Protein AF-A0A0B7ATM5-F1 (afdb_monomer_lite)

InterPro domains:
  IPR013087 Zinc finger C2H2-type [PF13912] (23-45)
  IPR013087 Zinc finger C2H2-type [PS00028] (25-45)
  IPR013087 Zinc finger C2H2-type [PS50157] (1-22)
  IPR013087 Zinc finger C2H2-type [PS50157] (23-50)
  IPR013087 Zinc finger C2H2-type [SM00355] (23-45)
  IPR036236 Zinc finger C2H2 superfamily [SSF57667] (4-50)

Radius of gyration: 13.34 Å; chains: 1; bounding box: 26×35×31 Å

Foldseek 3Di:
DDDPPVPLVVQLVVCVVVVCQVDADPPPRDGHSDPVVSVVVVCVVVVDDD

pLDDT: mean 71.07, std 14.48, range [43.69, 89.75]

Structure (mmCIF, N/CA/C/O backbone):
data_AF-A0A0B7ATM5-F1
#
_entry.id   AF-A0A0B7ATM5-F1
#
loop_
_atom_site.group_PDB
_atom_site.id
_atom_site.type_symbol
_atom_site.label_atom_id
_atom_site.label_alt_id
_atom_site.label_comp_id
_atom_site.label_asym_id
_atom_site.label_entity_id
_atom_site.label_seq_id
_atom_site.pdbx_PDB_ins_code
_atom_site.Cartn_x
_atom_site.Cartn_y
_atom_site.Cartn_z
_atom_site.occupancy
_atom_site.B_iso_or_equiv
_atom_site.auth_seq_id
_atom_site.auth_comp_id
_atom_site.auth_asym_id
_atom_site.auth_atom_id
_atom_site.pdbx_PDB_model_num
ATOM 1 N N . GLY A 1 1 ? 5.084 -31.079 -18.498 1.00 43.69 1 GLY A N 1
ATOM 2 C CA . GLY A 1 1 ? 6.154 -30.567 -17.621 1.00 43.69 1 GLY A CA 1
ATOM 3 C C . GLY A 1 1 ? 5.755 -29.207 -17.099 1.00 43.69 1 GLY A C 1
ATOM 4 O O . GLY A 1 1 ? 5.364 -28.364 -17.892 1.00 43.69 1 GLY A O 1
ATOM 5 N N . ALA A 1 2 ? 5.772 -29.037 -15.779 1.00 4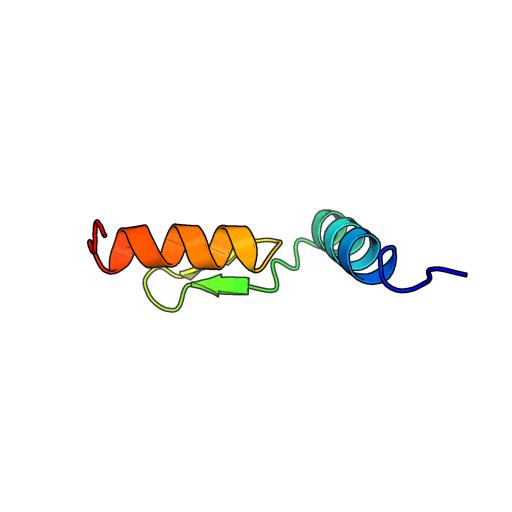4.75 2 ALA A N 1
ATOM 6 C CA . ALA A 1 2 ? 5.333 -27.847 -15.058 1.00 44.75 2 ALA A CA 1
ATOM 7 C C . ALA A 1 2 ? 6.012 -26.557 -15.569 1.00 44.75 2 ALA A C 1
ATOM 9 O O . ALA A 1 2 ? 7.210 -26.359 -15.381 1.00 44.75 2 ALA A O 1
ATOM 10 N N . GLY A 1 3 ? 5.247 -25.689 -16.238 1.00 46.50 3 GLY A N 1
ATOM 11 C CA . GLY A 1 3 ? 5.744 -24.427 -16.807 1.00 46.50 3 GLY A CA 1
ATOM 12 C C . GLY A 1 3 ? 5.254 -23.160 -16.103 1.00 46.50 3 GLY A C 1
ATOM 13 O O . GLY A 1 3 ? 5.791 -22.090 -16.354 1.00 46.50 3 GLY A O 1
ATOM 14 N N . PHE A 1 4 ? 4.275 -23.260 -15.202 1.00 52.09 4 PHE A N 1
ATOM 15 C CA . PHE A 1 4 ? 3.570 -22.088 -14.662 1.00 52.09 4 PHE A CA 1
ATOM 16 C C . PHE A 1 4 ? 4.220 -21.473 -13.412 1.00 52.09 4 PHE A C 1
ATOM 18 O O . PHE A 1 4 ? 3.837 -20.393 -12.980 1.00 52.09 4 PHE A O 1
ATOM 25 N N . ALA A 1 5 ? 5.239 -22.120 -12.838 1.00 53.72 5 ALA A N 1
ATOM 26 C CA . ALA A 1 5 ? 5.919 -21.616 -11.643 1.00 53.72 5 ALA A CA 1
ATOM 27 C C . ALA A 1 5 ? 7.056 -20.622 -11.950 1.00 53.72 5 ALA A C 1
ATOM 29 O O . ALA A 1 5 ? 7.514 -19.932 -11.046 1.00 53.72 5 ALA A O 1
ATOM 30 N N . ARG A 1 6 ? 7.520 -20.527 -13.206 1.00 55.19 6 ARG A N 1
ATOM 31 C CA . ARG A 1 6 ? 8.655 -19.659 -13.571 1.00 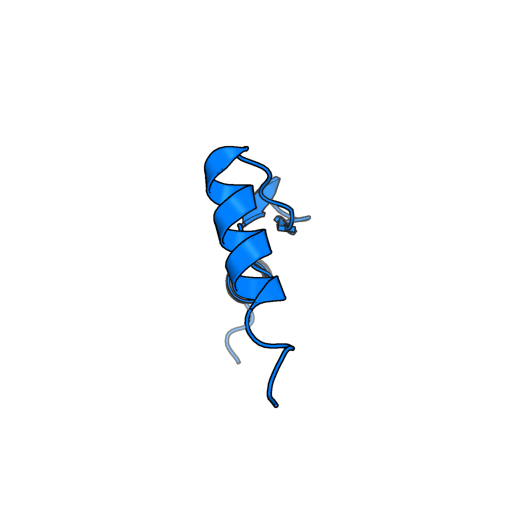55.19 6 ARG A CA 1
ATOM 32 C C . ARG A 1 6 ? 8.254 -18.243 -13.970 1.00 55.19 6 ARG A C 1
ATOM 34 O O . ARG A 1 6 ? 9.101 -17.366 -13.905 1.00 55.19 6 ARG A O 1
ATOM 41 N N . THR A 1 7 ? 7.001 -17.995 -14.342 1.00 60.16 7 THR A N 1
ATOM 42 C CA . THR A 1 7 ? 6.555 -16.663 -14.780 1.00 60.16 7 THR A CA 1
ATOM 43 C C . THR A 1 7 ? 6.411 -15.699 -13.611 1.00 60.16 7 THR A C 1
ATOM 45 O O . THR A 1 7 ? 7.015 -14.637 -13.655 1.00 60.16 7 THR A O 1
ATOM 48 N N . HIS A 1 8 ? 5.738 -16.096 -12.523 1.00 61.50 8 HIS A N 1
ATOM 49 C CA . HIS A 1 8 ? 5.590 -15.222 -11.348 1.00 61.50 8 HIS A CA 1
ATOM 50 C C . HIS A 1 8 ? 6.948 -14.851 -10.731 1.00 61.50 8 HIS A C 1
ATOM 52 O O . HIS A 1 8 ? 7.168 -13.708 -10.342 1.00 61.50 8 HIS A O 1
ATOM 58 N N . HIS A 1 9 ? 7.873 -15.815 -10.662 1.00 63.81 9 HIS A N 1
ATOM 59 C CA . HIS A 1 9 ? 9.198 -15.596 -10.094 1.00 63.81 9 HIS A CA 1
ATOM 60 C C . HIS A 1 9 ? 10.037 -14.705 -11.015 1.00 63.81 9 HIS A C 1
ATOM 62 O O . HIS A 1 9 ? 10.740 -13.820 -10.540 1.00 63.81 9 HIS A O 1
ATOM 68 N N . LEU A 1 10 ? 9.947 -14.908 -12.333 1.00 62.66 10 LEU A N 1
ATOM 69 C CA . LEU A 1 10 ? 10.695 -14.125 -13.312 1.00 62.66 10 LEU A CA 1
ATOM 70 C C . LEU A 1 10 ? 10.159 -12.693 -13.453 1.00 62.66 10 LEU A C 1
ATOM 72 O O . LEU A 1 10 ? 10.959 -11.775 -13.602 1.00 62.66 10 LEU A O 1
ATOM 76 N N . GLU A 1 11 ? 8.844 -12.483 -13.371 1.00 61.75 11 GLU A N 1
ATOM 77 C CA . GLU A 1 11 ? 8.250 -11.141 -13.332 1.00 61.75 11 GLU A CA 1
ATOM 78 C C . GLU A 1 11 ? 8.606 -10.413 -12.036 1.00 61.75 11 GLU A C 1
ATOM 80 O O . GLU A 1 11 ? 9.078 -9.281 -12.093 1.00 61.75 11 GLU A O 1
ATOM 85 N N . ALA A 1 12 ? 8.509 -11.077 -10.879 1.00 63.50 12 ALA A N 1
ATOM 86 C CA . ALA A 1 12 ? 8.970 -10.501 -9.616 1.00 63.50 12 ALA A CA 1
ATOM 87 C C . ALA A 1 12 ? 10.469 -10.150 -9.665 1.00 63.50 12 ALA A C 1
ATOM 89 O O . ALA A 1 12 ? 10.867 -9.066 -9.245 1.00 63.50 12 ALA A O 1
ATOM 90 N N . HIS A 1 13 ? 11.298 -11.029 -10.235 1.00 64.19 13 HIS A N 1
ATOM 91 C CA . HIS A 1 13 ? 12.730 -10.790 -10.411 1.00 64.19 13 HIS A CA 1
ATOM 92 C C . HIS A 1 13 ? 13.008 -9.602 -11.347 1.00 64.19 13 HIS A C 1
ATOM 94 O O . HIS A 1 13 ? 13.834 -8.748 -11.029 1.00 64.19 13 HIS A O 1
ATOM 100 N N . LYS A 1 14 ? 12.285 -9.479 -12.466 1.00 57.16 14 LYS A N 1
ATOM 101 C CA . LYS A 1 14 ? 12.399 -8.321 -13.367 1.00 57.16 14 LYS A CA 1
ATOM 102 C C . LYS A 1 14 ? 11.969 -7.012 -12.696 1.00 57.16 14 LYS A C 1
ATOM 104 O O . LYS A 1 14 ? 12.693 -6.026 -12.808 1.00 57.16 14 LYS A O 1
ATOM 109 N N . ASN A 1 15 ? 10.884 -7.030 -11.922 1.00 58.53 15 ASN A N 1
ATOM 110 C CA . ASN A 1 15 ? 10.392 -5.868 -11.175 1.00 58.53 15 ASN A CA 1
ATOM 111 C C . ASN A 1 15 ? 11.408 -5.345 -10.147 1.00 58.53 15 ASN A C 1
ATOM 113 O O . ASN A 1 15 ? 11.453 -4.145 -9.878 1.00 58.53 15 ASN A O 1
ATOM 117 N N . THR A 1 16 ? 12.253 -6.215 -9.576 1.00 57.28 16 THR A N 1
ATOM 118 C CA . THR A 1 16 ? 13.313 -5.766 -8.652 1.00 57.28 16 THR A CA 1
ATOM 119 C C . THR 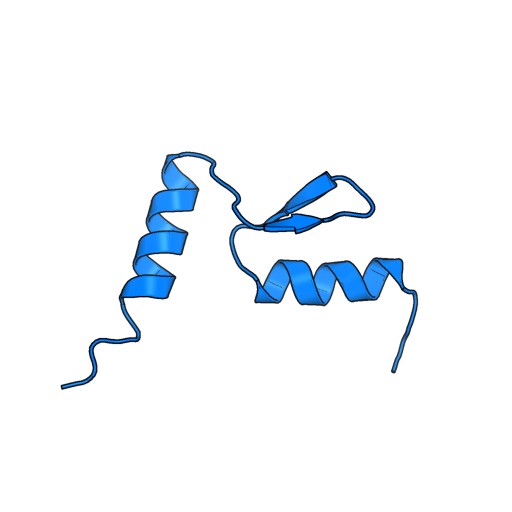A 1 16 ? 14.421 -4.970 -9.338 1.00 57.28 16 THR A C 1
ATOM 121 O O . THR A 1 16 ? 15.063 -4.153 -8.686 1.00 57.28 16 THR A O 1
ATOM 124 N N . HIS A 1 17 ? 14.613 -5.160 -10.647 1.00 55.41 17 HIS A N 1
ATOM 125 C CA . HIS A 1 17 ? 15.622 -4.448 -11.429 1.00 55.41 17 HIS A CA 1
ATOM 126 C C . HIS A 1 17 ? 15.115 -3.113 -11.988 1.00 55.41 17 HIS A C 1
ATOM 128 O O . HIS A 1 17 ? 15.904 -2.183 -12.136 1.00 55.41 17 HIS A O 1
ATOM 134 N N . THR A 1 18 ? 13.818 -3.007 -12.289 1.00 57.81 18 THR A N 1
ATOM 135 C CA . THR A 1 18 ? 13.204 -1.793 -12.855 1.00 57.81 18 THR A CA 1
ATOM 136 C C . THR A 1 18 ? 12.556 -0.890 -11.805 1.00 57.81 18 THR A C 1
ATOM 138 O O . THR A 1 18 ? 12.248 0.263 -12.094 1.00 57.81 18 THR A O 1
ATOM 141 N N . GLY A 1 19 ? 12.355 -1.380 -10.577 1.00 56.44 19 GLY A N 1
ATOM 142 C CA . GLY A 1 19 ? 11.595 -0.659 -9.553 1.00 56.44 19 GLY A CA 1
ATOM 143 C C . GLY A 1 19 ? 10.089 -0.635 -9.829 1.00 56.44 19 GLY A C 1
ATOM 144 O O . GLY A 1 19 ? 9.351 0.050 -9.120 1.00 56.44 19 GLY A O 1
ATOM 145 N N . GLU A 1 20 ? 9.618 -1.397 -10.820 1.00 60.41 20 GLU A N 1
ATOM 146 C CA . GLU A 1 20 ? 8.206 -1.541 -11.166 1.00 60.41 20 GLU A CA 1
ATOM 147 C C . GLU A 1 20 ? 7.506 -2.399 -10.107 1.00 60.41 20 GLU A C 1
ATOM 149 O O . GLU A 1 20 ? 7.197 -3.574 -10.282 1.00 60.41 20 GLU A O 1
ATOM 154 N N . LYS A 1 21 ? 7.265 -1.816 -8.937 1.00 66.75 21 LYS A N 1
ATOM 155 C CA . LYS A 1 21 ? 6.314 -2.364 -7.976 1.00 66.75 21 LYS A CA 1
ATOM 156 C C . LYS A 1 21 ? 4.922 -2.252 -8.608 1.00 66.75 21 LYS A C 1
ATOM 158 O O . LYS A 1 21 ? 4.331 -1.181 -8.624 1.00 66.75 21 LYS A O 1
ATOM 163 N N . GLN A 1 22 ? 4.423 -3.351 -9.168 1.00 73.75 22 GLN A N 1
ATOM 164 C CA . GLN A 1 22 ? 3.154 -3.377 -9.908 1.00 73.75 22 GLN A CA 1
ATOM 165 C C . GLN A 1 22 ? 1.923 -3.241 -8.999 1.00 73.75 22 GLN A C 1
ATOM 167 O O . GL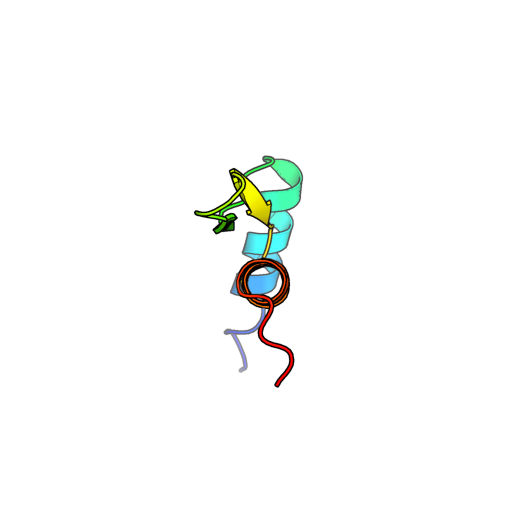N A 1 22 ? 0.856 -2.843 -9.455 1.00 73.75 22 GLN A O 1
ATOM 172 N N . TYR A 1 23 ? 2.055 -3.574 -7.713 1.00 81.25 23 TYR A N 1
ATOM 173 C CA . TYR A 1 23 ? 0.924 -3.668 -6.793 1.00 81.25 23 TYR A CA 1
ATOM 174 C C . TYR A 1 23 ? 0.910 -2.472 -5.843 1.00 81.25 23 TYR A C 1
ATOM 176 O O . TYR A 1 23 ? 1.642 -2.452 -4.853 1.00 81.25 23 TYR A O 1
ATOM 184 N N . ASN A 1 24 ? 0.088 -1.465 -6.136 1.00 84.19 24 ASN A N 1
ATOM 185 C CA . ASN A 1 24 ? -0.083 -0.291 -5.284 1.00 84.19 24 ASN A CA 1
ATOM 186 C C . ASN A 1 24 ? -1.223 -0.478 -4.273 1.00 84.19 24 ASN A C 1
ATOM 188 O O . ASN A 1 24 ? -2.263 -1.062 -4.564 1.00 84.19 24 ASN A O 1
ATOM 192 N N . CYS A 1 25 ? -1.031 0.060 -3.074 1.00 86.50 25 CYS A N 1
ATOM 193 C CA . CYS A 1 25 ? -2.078 0.212 -2.085 1.00 86.50 25 CYS A CA 1
ATOM 194 C C . CYS A 1 25 ? -2.878 1.481 -2.380 1.00 86.50 25 CYS A C 1
ATOM 196 O O . CYS A 1 25 ? -2.335 2.581 -2.375 1.00 86.50 25 CYS A O 1
ATOM 198 N N . ASP A 1 26 ? -4.178 1.315 -2.584 1.00 85.06 26 ASP A N 1
ATOM 199 C CA . ASP A 1 26 ? -5.171 2.383 -2.754 1.00 85.06 26 ASP A CA 1
ATOM 200 C C . ASP A 1 26 ? -5.372 3.277 -1.513 1.00 85.06 26 ASP A C 1
ATOM 202 O O . ASP A 1 26 ? -5.929 4.363 -1.639 1.00 85.06 26 ASP A O 1
ATOM 206 N N . VAL A 1 27 ? -4.892 2.862 -0.333 1.00 85.31 27 VAL A N 1
ATOM 207 C CA . VAL A 1 27 ? -5.087 3.597 0.933 1.00 85.31 27 VAL A CA 1
ATOM 208 C C . VAL A 1 27 ? -3.916 4.525 1.267 1.00 85.31 27 VAL A C 1
ATOM 210 O O . VAL A 1 27 ? -4.128 5.659 1.682 1.00 85.31 27 VAL A O 1
ATOM 213 N N . CYS A 1 28 ? -2.671 4.063 1.106 1.00 87.75 28 CYS A N 1
ATOM 214 C CA . CYS A 1 28 ? -1.479 4.827 1.506 1.00 87.75 28 CYS A CA 1
ATOM 215 C C . CYS A 1 28 ? -0.393 4.921 0.427 1.00 87.75 28 CYS A C 1
ATOM 217 O O . CYS A 1 28 ? 0.747 5.275 0.728 1.00 87.75 28 CYS A O 1
ATOM 219 N N . SER A 1 29 ? -0.713 4.569 -0.821 1.00 81.69 29 SER A N 1
ATOM 220 C CA . SER A 1 29 ? 0.214 4.593 -1.965 1.00 81.69 29 SER A CA 1
ATOM 221 C C . SER A 1 29 ? 1.465 3.714 -1.804 1.00 81.69 29 SER A C 1
ATOM 223 O O . SER A 1 29 ? 2.395 3.798 -2.607 1.00 81.69 29 SER A O 1
ATOM 225 N N . ALA A 1 30 ? 1.497 2.826 -0.803 1.00 84.56 30 ALA A N 1
ATOM 226 C CA . ALA A 1 30 ? 2.565 1.850 -0.634 1.00 84.56 30 ALA A CA 1
ATOM 227 C C . ALA A 1 30 ? 2.577 0.869 -1.808 1.00 84.56 30 ALA A C 1
ATOM 229 O O . ALA A 1 30 ? 1.542 0.331 -2.193 1.00 84.56 30 ALA A O 1
ATOM 230 N N . THR A 1 31 ? 3.751 0.620 -2.374 1.00 83.94 31 THR A N 1
ATOM 231 C CA . THR A 1 31 ? 3.896 -0.239 -3.552 1.00 83.94 31 THR A CA 1
ATOM 232 C C . THR A 1 31 ? 4.647 -1.524 -3.190 1.00 83.94 31 THR A C 1
ATOM 234 O O . THR A 1 31 ? 5.623 -1.504 -2.424 1.00 83.94 31 THR A O 1
ATOM 237 N N . PHE A 1 32 ? 4.198 -2.646 -3.749 1.00 84.44 32 PHE A N 1
ATOM 238 C CA . PHE A 1 32 ? 4.659 -4.002 -3.452 1.00 84.44 32 PHE A CA 1
ATOM 239 C C . PHE A 1 32 ? 5.051 -4.735 -4.739 1.00 84.44 32 PHE A C 1
ATOM 241 O O . PHE A 1 32 ? 4.513 -4.471 -5.815 1.00 84.44 32 PHE A O 1
ATOM 248 N N . ALA A 1 33 ? 6.011 -5.654 -4.620 1.00 80.38 33 ALA A N 1
ATOM 249 C CA . ALA A 1 33 ? 6.483 -6.469 -5.741 1.00 80.38 33 ALA A CA 1
ATOM 250 C C . ALA A 1 33 ? 5.563 -7.668 -6.032 1.00 80.38 33 ALA A C 1
ATOM 252 O O . ALA A 1 33 ? 5.613 -8.229 -7.122 1.00 80.38 33 ALA A O 1
ATOM 253 N N . ASP A 1 34 ? 4.714 -8.045 -5.075 1.00 81.12 34 ASP A N 1
ATOM 254 C CA . ASP A 1 34 ? 3.816 -9.186 -5.179 1.00 81.12 34 ASP A CA 1
ATOM 255 C C . ASP A 1 34 ? 2.451 -8.920 -4.528 1.00 81.12 34 ASP A C 1
ATOM 257 O O . ASP A 1 34 ? 2.304 -8.146 -3.574 1.00 81.12 34 ASP A O 1
ATOM 261 N N . HIS A 1 35 ? 1.448 -9.629 -5.041 1.00 82.25 35 HIS A N 1
ATOM 262 C CA . HIS A 1 35 ? 0.067 -9.535 -4.584 1.00 82.25 35 HIS A CA 1
ATOM 263 C C . HIS A 1 35 ? -0.130 -10.046 -3.145 1.00 82.25 35 HIS A C 1
ATOM 265 O O . HIS A 1 35 ? -0.983 -9.531 -2.423 1.00 82.25 35 HIS A O 1
ATOM 271 N N . SER A 1 36 ? 0.648 -11.035 -2.690 1.00 85.00 36 SER A N 1
ATOM 272 C CA . SER A 1 36 ? 0.510 -11.611 -1.342 1.00 85.00 36 SER A CA 1
ATOM 273 C C . SER A 1 36 ? 0.891 -10.602 -0.255 1.00 85.00 36 SER A C 1
ATOM 275 O O . SER A 1 36 ? 0.187 -10.469 0.750 1.00 85.00 36 SER A O 1
ATOM 277 N N . ASN A 1 37 ? 1.963 -9.842 -0.478 1.00 86.88 37 ASN A N 1
ATOM 278 C CA . ASN A 1 37 ? 2.393 -8.764 0.399 1.00 86.88 37 ASN A CA 1
ATOM 279 C C . ASN A 1 37 ? 1.427 -7.579 0.368 1.00 86.88 37 ASN A C 1
ATOM 281 O O . ASN A 1 37 ? 1.084 -7.090 1.446 1.00 86.88 37 ASN A O 1
ATOM 285 N N . LEU A 1 38 ? 0.919 -7.175 -0.808 1.00 88.25 38 LEU A N 1
ATOM 286 C CA . LEU A 1 38 ? -0.140 -6.161 -0.884 1.00 88.25 38 LEU A CA 1
ATOM 287 C C . LEU A 1 38 ? -1.373 -6.612 -0.092 1.00 88.25 38 LEU A C 1
ATOM 289 O O . LEU A 1 38 ? -1.880 -5.858 0.733 1.00 88.25 38 LEU A O 1
ATOM 293 N N . ARG A 1 39 ? -1.838 -7.851 -0.290 1.00 87.06 39 ARG A N 1
ATOM 294 C CA . ARG A 1 39 ? -3.018 -8.380 0.403 1.00 87.06 39 ARG A CA 1
ATOM 295 C C . ARG A 1 39 ? -2.847 -8.320 1.914 1.00 87.06 39 ARG A C 1
ATOM 297 O O . ARG A 1 39 ? -3.729 -7.787 2.571 1.00 87.06 39 ARG A O 1
ATOM 304 N N . ARG A 1 40 ? -1.720 -8.804 2.453 1.00 87.75 40 ARG A N 1
ATOM 305 C CA . ARG A 1 40 ? -1.410 -8.735 3.894 1.00 87.75 40 ARG A CA 1
ATOM 306 C C . ARG A 1 40 ? -1.352 -7.294 4.401 1.00 87.75 40 ARG A C 1
ATOM 308 O O . ARG A 1 40 ? -1.839 -7.012 5.489 1.00 87.75 40 ARG A O 1
ATOM 315 N N . HIS A 1 41 ? -0.783 -6.391 3.611 1.00 89.75 41 HIS A N 1
ATOM 316 C CA . HIS A 1 41 ? -0.745 -4.972 3.931 1.00 89.75 41 HIS A CA 1
ATOM 317 C C . HIS A 1 41 ? -2.144 -4.334 3.957 1.00 89.75 41 HIS A C 1
ATOM 319 O O . HIS A 1 41 ? -2.428 -3.532 4.835 1.00 89.75 41 HIS A O 1
ATOM 325 N N . LYS A 1 42 ? -3.067 -4.712 3.065 1.00 87.38 42 LYS A N 1
ATOM 326 C CA . LYS A 1 42 ? -4.439 -4.171 3.094 1.00 87.38 42 LYS A CA 1
ATOM 327 C C . LYS A 1 42 ? -5.179 -4.503 4.395 1.00 87.38 42 LYS A C 1
ATOM 329 O O . LYS A 1 42 ? -5.930 -3.667 4.882 1.00 87.38 42 LYS A O 1
ATOM 334 N N . ILE A 1 43 ? -4.897 -5.657 5.001 1.00 86.38 43 ILE A N 1
ATOM 335 C CA . ILE A 1 43 ? -5.478 -6.071 6.294 1.00 86.38 43 ILE A CA 1
ATOM 336 C C . ILE A 1 43 ? -5.057 -5.123 7.428 1.00 86.38 43 ILE A C 1
ATOM 338 O O . ILE A 1 43 ? -5.803 -4.912 8.378 1.00 86.38 43 ILE A O 1
ATOM 342 N N . THR A 1 44 ? -3.874 -4.500 7.334 1.00 87.88 44 THR A N 1
ATOM 343 C CA . THR A 1 44 ? -3.441 -3.526 8.347 1.00 87.88 44 THR A CA 1
ATOM 344 C C . THR A 1 44 ? -4.226 -2.219 8.274 1.00 87.88 44 THR A C 1
ATOM 346 O O . THR A 1 44 ? -4.290 -1.510 9.271 1.00 87.88 44 THR A O 1
ATOM 349 N N . HIS A 1 45 ? -4.818 -1.899 7.117 1.00 85.50 45 HIS A N 1
ATOM 350 C CA . HIS A 1 45 ? -5.658 -0.708 6.935 1.00 85.50 45 HIS A CA 1
ATOM 351 C C . HIS A 1 45 ? -7.093 -0.932 7.373 1.00 85.50 45 HIS A C 1
ATOM 353 O O . HIS A 1 45 ? -7.687 -0.046 7.976 1.00 85.50 45 HIS A O 1
ATOM 359 N N . THR A 1 46 ? -7.654 -2.105 7.077 1.00 80.44 46 THR A N 1
ATOM 360 C CA . THR A 1 46 ? -9.026 -2.414 7.491 1.00 80.44 46 THR A CA 1
ATOM 361 C C . THR A 1 46 ? -9.127 -2.612 9.000 1.00 80.44 46 THR A C 1
ATOM 363 O O . THR A 1 46 ? -10.223 -2.550 9.542 1.00 80.44 46 THR A O 1
ATOM 366 N N . GLY A 1 47 ? -8.004 -2.831 9.700 1.00 70.81 47 GLY A N 1
ATOM 367 C CA . GLY A 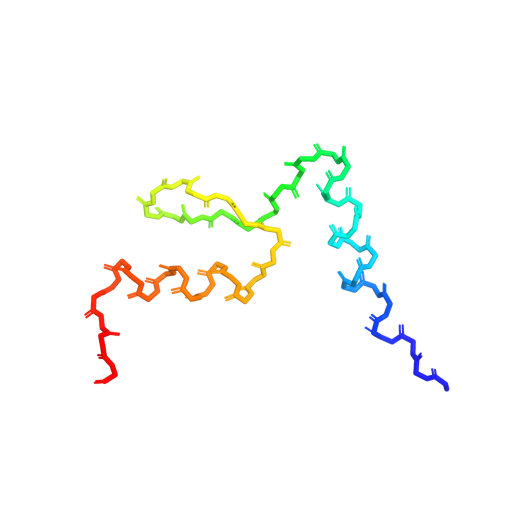1 47 ? -7.999 -3.056 11.148 1.00 70.81 47 GLY A CA 1
ATOM 368 C C . GLY A 1 47 ? -8.741 -4.331 11.558 1.00 70.81 47 GLY A C 1
ATOM 369 O O . GLY A 1 47 ? -8.848 -4.625 12.748 1.00 70.81 47 GLY A O 1
ATOM 370 N N . GLU A 1 48 ? -9.218 -5.103 10.580 1.00 56.28 48 GLU A N 1
ATOM 371 C CA . GLU A 1 48 ? -9.886 -6.375 10.771 1.00 56.28 48 GLU A CA 1
ATOM 372 C C . GLU A 1 48 ? -8.815 -7.409 11.116 1.00 56.28 48 GLU A C 1
ATOM 374 O O . GL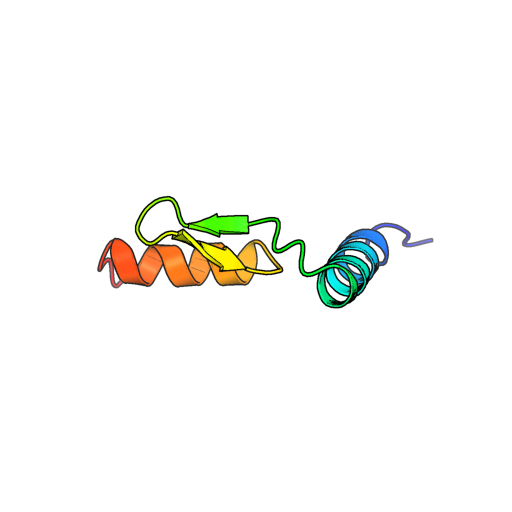U A 1 48 ? -8.252 -8.111 10.273 1.00 56.28 48 GLU A O 1
ATOM 379 N N . LYS A 1 49 ? -8.506 -7.480 12.415 1.00 49.00 49 LYS A N 1
ATOM 380 C CA . LYS A 1 49 ? -8.227 -8.775 13.035 1.00 49.00 49 LYS A CA 1
ATOM 381 C C . LYS A 1 49 ? -9.397 -9.719 12.692 1.00 49.00 49 LYS A C 1
ATOM 383 O O . LYS A 1 49 ? -10.516 -9.225 12.590 1.00 49.00 49 LYS A O 1
ATOM 388 N N . PRO A 1 50 ? -9.116 -11.017 12.478 1.00 59.56 50 PRO A N 1
ATOM 389 C CA . PRO A 1 50 ? -10.098 -11.994 12.007 1.00 59.56 50 PRO A CA 1
ATOM 390 C C . PRO A 1 50 ? -11.376 -12.020 12.845 1.00 59.56 50 PRO A C 1
ATOM 392 O O . PRO A 1 50 ? -11.290 -11.709 14.057 1.00 59.56 50 PRO A O 1
#

Secondary structure (DSSP, 8-state):
---THHHHHHHHHHHHHH----EE-TTT--EESSHHHHHHHHHHHH----

Sequence (50 aa):
GAGFARTHHLEAHKNTHTGEKQYNCDVCSATFADHSNLRRHKITHTGEKP

Organism: NCBI:txid1028688